Protein AF-A0A938Q2W1-F1 (afdb_monomer_lite)

Foldseek 3Di:
DPDCDLLNLLLVLVVVCLVPVVPVVSVVVNLVSCLVQVPPDDVVSNCVSCVVSPRNVVVVVSNVVSD

Radius of gyration: 11.1 Å; chains: 1; bounding box: 29×28×23 Å

Sequence (67 aa):
MSVVTPEGLIAFKLQGWVNDSRRTQDLEDIRALLRANQGTLRLDDLRDYFRLFGREDLLDKLLNEVR

pLDDT: mean 90.13, std 9.15, range [40.19, 95.12]

Secondary structure (DSSP, 8-state):
-----HHHHHHHHHHHHHH-TT-HHHHHHHHHHHHHHTTT--HHHHHHHHHHTT-HHHHHHHHHHH-

Structure (mmCIF, N/CA/C/O backbone):
data_AF-A0A938Q2W1-F1
#
_entry.id   AF-A0A938Q2W1-F1
#
loop_
_atom_site.group_PDB
_atom_site.id
_atom_site.type_symbol
_atom_site.label_atom_id
_atom_site.label_alt_id
_atom_site.label_comp_id
_atom_site.label_asym_id
_atom_site.label_entity_id
_atom_site.label_seq_id
_atom_site.pdbx_PDB_ins_code
_atom_site.Cartn_x
_atom_site.Cartn_y
_atom_site.Cartn_z
_atom_site.occupancy
_atom_site.B_iso_or_equiv
_atom_site.auth_seq_id
_atom_site.auth_comp_id
_atom_site.auth_asym_id
_atom_site.auth_atom_id
_atom_site.pdbx_PDB_model_num
ATOM 1 N N . MET A 1 1 ? -12.045 18.448 -5.895 1.00 40.19 1 MET A N 1
ATOM 2 C CA . MET A 1 1 ? -11.109 18.187 -4.781 1.00 40.19 1 MET A CA 1
ATOM 3 C C . MET A 1 1 ? -10.660 16.745 -4.908 1.00 40.19 1 MET A C 1
ATOM 5 O O . MET A 1 1 ? -11.511 15.873 -4.799 1.00 40.19 1 MET A O 1
ATOM 9 N N . SER A 1 2 ? -9.390 16.480 -5.216 1.00 53.62 2 SER A N 1
ATOM 10 C CA . SER A 1 2 ? -8.881 15.103 -5.194 1.00 53.62 2 SER A CA 1
ATOM 11 C C . SER A 1 2 ? -8.739 14.693 -3.735 1.00 53.62 2 SER A C 1
ATOM 13 O O . SER A 1 2 ? -7.850 15.182 -3.042 1.00 53.62 2 SER A O 1
ATOM 15 N N . VAL A 1 3 ? -9.673 13.881 -3.243 1.00 64.31 3 VAL A N 1
ATOM 16 C CA . VAL A 1 3 ? -9.566 13.293 -1.909 1.00 64.31 3 VAL A CA 1
ATOM 17 C C . VAL A 1 3 ? -8.392 12.330 -1.963 1.00 64.31 3 VAL A C 1
ATOM 19 O O . VAL A 1 3 ? -8.421 11.346 -2.698 1.00 64.31 3 VAL A O 1
ATOM 22 N N . VAL A 1 4 ? -7.328 12.664 -1.243 1.00 77.56 4 VAL A N 1
ATOM 23 C CA . VAL A 1 4 ? -6.174 11.786 -1.113 1.00 77.56 4 VAL A CA 1
ATOM 24 C C . VAL A 1 4 ? -6.591 10.635 -0.204 1.00 77.56 4 VAL A C 1
ATOM 26 O O . VAL A 1 4 ? -6.843 10.847 0.982 1.00 77.56 4 VAL A O 1
ATOM 29 N N . THR A 1 5 ? -6.725 9.437 -0.768 1.00 89.38 5 THR A N 1
ATOM 30 C CA . THR A 1 5 ? -7.058 8.240 0.008 1.00 89.38 5 THR A CA 1
ATOM 31 C C . THR A 1 5 ? -5.802 7.672 0.681 1.00 89.38 5 THR A C 1
ATOM 33 O O . THR A 1 5 ? -4.686 7.902 0.195 1.00 89.38 5 THR A O 1
ATOM 36 N N . PRO A 1 6 ? -5.943 6.922 1.789 1.00 91.25 6 PRO A N 1
ATOM 37 C CA . PRO A 1 6 ? -4.821 6.220 2.408 1.00 91.25 6 PRO A CA 1
ATOM 38 C C . PRO A 1 6 ? -4.084 5.295 1.427 1.00 91.25 6 PRO A C 1
ATOM 40 O O . PRO A 1 6 ? -2.856 5.243 1.441 1.00 91.25 6 PRO A O 1
ATOM 43 N N . GLU A 1 7 ? -4.807 4.629 0.524 1.00 92.94 7 GLU A N 1
ATOM 44 C CA . GLU A 1 7 ? -4.242 3.772 -0.523 1.00 92.94 7 GLU A CA 1
ATOM 45 C C . GLU A 1 7 ? -3.400 4.580 -1.512 1.00 92.94 7 GLU A C 1
ATOM 47 O O . GLU A 1 7 ? -2.286 4.181 -1.843 1.00 92.94 7 GLU A O 1
ATOM 52 N N . GLY A 1 8 ? -3.887 5.753 -1.928 1.00 92.12 8 GLY A N 1
ATOM 53 C CA . GLY A 1 8 ? -3.141 6.659 -2.799 1.00 92.12 8 GLY A CA 1
ATOM 54 C C . GLY A 1 8 ? -1.855 7.180 -2.148 1.00 92.12 8 GLY A C 1
ATOM 55 O O . GLY A 1 8 ? -0.829 7.295 -2.819 1.00 92.12 8 GLY A O 1
ATOM 56 N N . LEU A 1 9 ? -1.868 7.442 -0.834 1.00 93.75 9 LEU A N 1
ATOM 57 C CA . LEU A 1 9 ? -0.657 7.802 -0.082 1.00 93.75 9 LEU A CA 1
ATOM 58 C C . LEU A 1 9 ? 0.336 6.645 -0.010 1.00 93.75 9 LEU A C 1
ATOM 60 O O . LEU A 1 9 ? 1.529 6.856 -0.224 1.00 93.75 9 LEU A O 1
ATOM 64 N N . ILE A 1 10 ? -0.149 5.431 0.257 1.00 94.31 10 ILE A N 1
ATOM 65 C CA . ILE A 1 10 ? 0.683 4.225 0.270 1.00 94.31 10 ILE A CA 1
ATOM 66 C C . ILE A 1 10 ? 1.315 4.006 -1.110 1.00 94.31 10 ILE A C 1
ATOM 68 O O . ILE A 1 10 ? 2.523 3.795 -1.196 1.00 94.31 10 ILE A O 1
ATOM 72 N N . ALA A 1 11 ? 0.541 4.131 -2.191 1.00 92.94 11 ALA A N 1
ATOM 73 C CA . ALA A 1 11 ? 1.038 4.004 -3.559 1.00 92.94 11 ALA A CA 1
ATOM 74 C C . ALA A 1 11 ? 2.102 5.064 -3.892 1.00 92.94 11 ALA A C 1
ATOM 76 O O . ALA A 1 11 ? 3.134 4.748 -4.484 1.00 92.94 11 ALA A O 1
ATOM 77 N N . PHE A 1 12 ? 1.897 6.310 -3.457 1.00 93.50 12 PHE A N 1
ATOM 78 C CA . PHE A 1 12 ? 2.866 7.390 -3.642 1.00 93.50 12 PHE A CA 1
ATOM 79 C C . PHE A 1 12 ? 4.188 7.119 -2.907 1.00 93.50 12 PHE A C 1
ATOM 81 O O . PHE A 1 12 ? 5.272 7.310 -3.464 1.00 93.50 12 PHE A O 1
ATOM 88 N N . LYS A 1 13 ? 4.112 6.628 -1.665 1.00 94.62 13 LYS A N 1
ATOM 89 C CA . LYS A 1 13 ? 5.283 6.221 -0.877 1.00 94.62 13 LYS A CA 1
ATOM 90 C C . LYS A 1 13 ? 6.004 5.033 -1.510 1.00 94.62 13 LYS A C 1
ATOM 92 O O . LYS A 1 13 ? 7.229 5.051 -1.625 1.00 94.62 13 LYS A O 1
ATOM 97 N N . LEU A 1 14 ? 5.247 4.049 -1.998 1.00 94.38 14 LEU A N 1
ATOM 98 C CA . LEU A 1 14 ? 5.783 2.884 -2.696 1.00 94.38 14 LEU A CA 1
ATOM 99 C C . LEU A 1 14 ? 6.547 3.296 -3.955 1.00 94.38 14 LEU A C 1
ATOM 101 O O . LEU A 1 14 ? 7.681 2.863 -4.141 1.00 94.38 14 LEU A O 1
ATOM 105 N N . GLN A 1 15 ? 5.971 4.172 -4.782 1.00 93.88 15 GLN A N 1
ATOM 106 C CA . GLN A 1 15 ? 6.645 4.715 -5.961 1.00 93.88 15 GLN A CA 1
ATOM 107 C C . GLN A 1 15 ? 7.957 5.419 -5.582 1.00 93.88 15 GLN A C 1
ATOM 109 O O . GLN A 1 15 ? 8.974 5.222 -6.247 1.00 93.88 15 GLN A O 1
ATOM 114 N N . GLY A 1 16 ? 7.951 6.217 -4.507 1.00 92.56 16 GLY A N 1
ATOM 115 C CA . GLY A 1 16 ? 9.142 6.899 -3.995 1.00 92.56 16 GLY A CA 1
ATOM 116 C C . GLY A 1 16 ? 10.269 5.933 -3.632 1.00 92.56 16 GLY A C 1
ATOM 117 O O . GLY A 1 16 ? 11.408 6.137 -4.054 1.00 92.56 16 GLY A O 1
ATOM 118 N N . TRP A 1 17 ? 9.938 4.854 -2.923 1.00 94.25 17 TRP A N 1
ATOM 119 C CA . TRP A 1 17 ? 10.896 3.818 -2.540 1.00 94.25 17 TRP A CA 1
ATOM 120 C C . TRP A 1 17 ? 11.376 2.967 -3.724 1.00 94.25 17 TRP A C 1
ATOM 122 O O . TRP A 1 17 ? 12.564 2.673 -3.829 1.00 94.25 17 TRP A O 1
ATOM 132 N N . VAL A 1 18 ? 10.478 2.590 -4.641 1.00 92.44 18 VAL A N 1
ATOM 133 C CA . VAL A 1 18 ? 10.839 1.842 -5.859 1.00 92.44 18 VAL A CA 1
ATOM 134 C C . VAL A 1 18 ? 11.792 2.659 -6.736 1.00 92.44 18 VAL A C 1
ATOM 136 O O . VAL A 1 18 ? 12.705 2.095 -7.334 1.00 92.44 18 VAL A O 1
ATOM 139 N N . ASN A 1 19 ? 11.605 3.980 -6.790 1.00 92.50 19 ASN A N 1
ATOM 140 C CA . ASN A 1 19 ? 12.459 4.882 -7.556 1.00 92.50 19 ASN A CA 1
ATOM 141 C C . ASN A 1 19 ? 13.809 5.171 -6.870 1.00 92.50 19 ASN A C 1
ATOM 143 O O . ASN A 1 19 ? 14.814 5.345 -7.554 1.00 92.50 19 ASN A O 1
ATOM 147 N N . ASP A 1 20 ? 13.856 5.225 -5.535 1.00 91.62 20 ASP A N 1
ATOM 148 C CA . ASP A 1 20 ? 15.100 5.356 -4.767 1.00 91.62 20 ASP A CA 1
ATOM 149 C C . ASP A 1 20 ? 15.054 4.493 -3.499 1.00 91.62 20 ASP A C 1
ATOM 151 O O . ASP A 1 20 ? 14.487 4.871 -2.470 1.00 91.62 20 ASP A O 1
ATOM 155 N N . SER A 1 21 ? 15.730 3.345 -3.551 1.00 84.88 21 SER A N 1
ATOM 156 C CA . SER A 1 21 ? 15.749 2.362 -2.465 1.00 84.88 21 SER A CA 1
ATOM 157 C C . SER A 1 21 ? 16.445 2.850 -1.190 1.00 84.88 21 SER A C 1
ATOM 159 O O . SER A 1 21 ? 16.357 2.186 -0.158 1.00 84.88 21 SE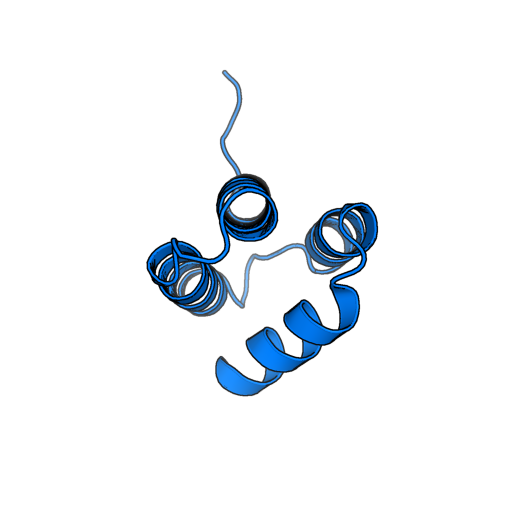R A O 1
ATOM 161 N N . ARG A 1 22 ? 17.137 4.000 -1.225 1.00 89.81 22 ARG A N 1
ATOM 162 C CA . ARG A 1 22 ? 17.717 4.636 -0.028 1.00 89.81 22 ARG A CA 1
ATOM 163 C C . ARG A 1 22 ? 16.656 5.318 0.830 1.00 89.81 22 ARG A C 1
ATOM 165 O O . ARG A 1 22 ? 16.928 5.650 1.981 1.00 89.81 22 ARG A O 1
ATOM 172 N N . ARG A 1 23 ? 15.443 5.510 0.302 1.00 89.12 23 ARG A N 1
ATOM 173 C CA . ARG A 1 23 ? 14.304 6.091 1.020 1.00 89.12 23 ARG A CA 1
ATOM 174 C C . ARG A 1 23 ? 13.630 5.059 1.923 1.00 89.12 23 ARG A C 1
ATOM 176 O O . ARG A 1 23 ? 12.441 4.784 1.810 1.00 89.12 23 ARG A O 1
ATOM 183 N N . THR A 1 24 ? 14.397 4.475 2.839 1.00 88.75 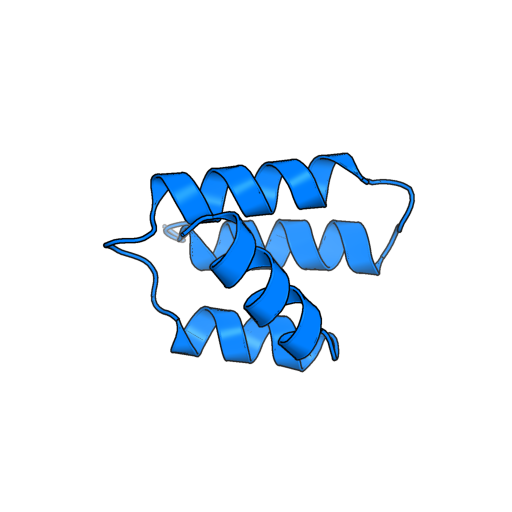24 THR A N 1
ATOM 184 C CA . THR A 1 24 ? 13.907 3.466 3.793 1.00 88.75 24 THR A CA 1
ATOM 185 C C . THR A 1 24 ? 12.769 3.991 4.674 1.00 88.75 24 THR A C 1
ATOM 187 O O . THR A 1 24 ? 11.895 3.217 5.053 1.00 88.75 24 THR A O 1
ATOM 190 N N . GLN A 1 25 ? 12.717 5.307 4.914 1.00 91.94 25 GLN A N 1
ATOM 191 C CA . GLN A 1 25 ? 11.612 5.979 5.604 1.00 91.94 25 GLN A CA 1
ATOM 192 C C . GLN A 1 25 ? 10.253 5.757 4.924 1.00 91.94 25 GLN A C 1
ATOM 194 O O . GLN A 1 25 ? 9.246 5.664 5.616 1.00 91.94 25 GLN A O 1
ATOM 199 N N . ASP A 1 26 ? 10.195 5.633 3.592 1.00 92.31 26 ASP A N 1
ATOM 200 C CA . ASP A 1 26 ? 8.913 5.419 2.914 1.00 92.31 26 ASP A CA 1
ATOM 201 C C . ASP A 1 26 ? 8.318 4.041 3.257 1.00 92.31 26 ASP A C 1
ATOM 203 O O . ASP A 1 26 ? 7.099 3.919 3.330 1.00 92.31 26 ASP A O 1
ATOM 207 N N . LEU A 1 27 ? 9.140 3.020 3.541 1.00 92.38 27 LEU A N 1
ATOM 208 C CA . LEU A 1 27 ? 8.640 1.724 4.024 1.00 92.38 27 LEU A CA 1
ATOM 209 C C . LEU A 1 27 ? 8.062 1.830 5.440 1.00 92.38 27 LEU A C 1
ATOM 211 O O . LEU A 1 27 ? 7.008 1.256 5.713 1.00 92.38 27 LEU A O 1
ATOM 215 N N . GLU A 1 28 ? 8.715 2.587 6.322 1.00 93.31 28 GLU A N 1
ATOM 216 C CA . GLU A 1 28 ? 8.203 2.853 7.671 1.00 93.31 28 GLU A CA 1
ATOM 217 C C . GLU A 1 28 ? 6.881 3.632 7.622 1.00 93.31 28 GLU A C 1
ATOM 219 O O . GLU A 1 28 ? 5.927 3.287 8.323 1.00 93.31 28 GLU A O 1
ATOM 224 N N . ASP A 1 29 ? 6.781 4.622 6.733 1.00 94.25 29 ASP A N 1
ATOM 225 C CA . ASP A 1 29 ? 5.554 5.389 6.520 1.00 94.25 29 ASP A CA 1
ATOM 226 C C . ASP A 1 29 ? 4.425 4.499 5.973 1.00 94.25 29 ASP A C 1
ATOM 228 O O . ASP A 1 29 ? 3.289 4.594 6.438 1.00 94.25 29 ASP A O 1
ATOM 232 N N . ILE A 1 30 ? 4.719 3.589 5.033 1.00 94.50 30 ILE A N 1
ATOM 233 C CA . ILE A 1 30 ? 3.744 2.603 4.542 1.00 94.50 30 ILE A CA 1
ATOM 234 C C . ILE A 1 30 ? 3.262 1.711 5.691 1.00 94.50 30 ILE A C 1
ATOM 236 O O . ILE A 1 30 ? 2.056 1.521 5.838 1.00 94.50 30 ILE A O 1
ATOM 240 N N . ARG A 1 31 ? 4.161 1.202 6.545 1.00 94.31 31 ARG A N 1
ATOM 241 C CA . ARG A 1 31 ? 3.784 0.399 7.725 1.00 94.31 31 ARG A CA 1
ATOM 242 C C . ARG A 1 31 ? 2.862 1.176 8.663 1.00 94.31 31 ARG A C 1
ATOM 244 O O . ARG A 1 31 ? 1.855 0.633 9.117 1.00 94.31 31 ARG A O 1
ATOM 251 N N . ALA A 1 32 ? 3.181 2.439 8.937 1.00 94.44 32 ALA A N 1
ATOM 252 C CA . ALA A 1 32 ? 2.360 3.303 9.779 1.00 94.44 32 ALA A CA 1
ATOM 253 C C . ALA A 1 32 ? 0.970 3.551 9.170 1.00 94.44 32 ALA A C 1
ATOM 255 O O . ALA A 1 32 ? -0.033 3.433 9.874 1.00 94.44 32 ALA A O 1
ATOM 256 N N . LEU A 1 33 ? 0.896 3.830 7.863 1.00 93.94 33 LEU A N 1
ATOM 257 C CA . LEU A 1 33 ? -0.366 4.028 7.143 1.00 93.94 33 LEU A CA 1
ATOM 258 C C . LEU A 1 33 ? -1.220 2.758 7.121 1.00 93.94 33 LEU A C 1
ATOM 260 O O . LEU A 1 33 ? -2.429 2.845 7.341 1.00 93.94 33 LEU A O 1
ATOM 264 N N . LEU A 1 34 ? -0.596 1.594 6.914 1.00 93.88 34 LEU A N 1
ATOM 265 C CA . LEU A 1 34 ? -1.270 0.301 6.978 1.00 93.88 34 LEU A CA 1
ATOM 266 C C . LEU A 1 34 ? -1.879 0.077 8.364 1.00 93.88 34 LEU A C 1
ATOM 268 O O . LEU A 1 34 ? -3.081 -0.150 8.443 1.00 93.88 34 LEU A O 1
ATOM 272 N N . ARG A 1 35 ? -1.098 0.229 9.447 1.00 93.25 35 ARG A N 1
ATOM 273 C CA . ARG A 1 35 ? -1.585 0.093 10.839 1.00 93.25 35 ARG A CA 1
ATOM 274 C C . ARG A 1 35 ? -2.716 1.062 11.166 1.00 93.25 35 ARG A C 1
ATOM 276 O O . ARG A 1 35 ? -3.714 0.664 11.754 1.00 93.25 35 ARG A O 1
ATOM 283 N N . ALA A 1 36 ? -2.571 2.326 10.779 1.00 93.50 36 ALA A N 1
ATOM 284 C CA . ALA A 1 36 ? -3.547 3.361 11.100 1.00 93.50 36 ALA A CA 1
ATOM 285 C C . ALA A 1 36 ? -4.901 3.152 10.401 1.00 93.50 36 ALA A C 1
ATOM 287 O O . ALA A 1 36 ? -5.915 3.634 10.898 1.00 93.50 36 ALA A O 1
ATOM 288 N N . ASN A 1 37 ? -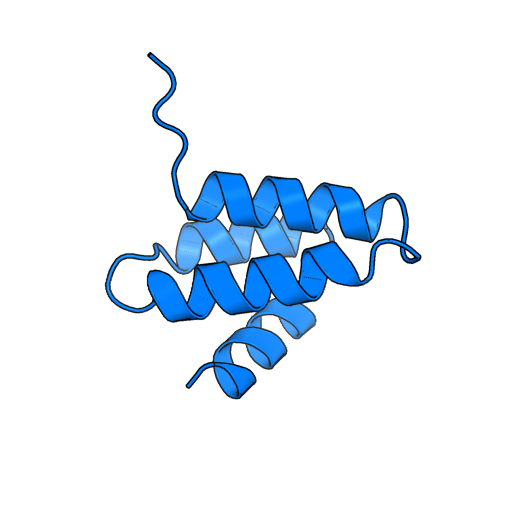4.927 2.439 9.268 1.00 91.81 37 ASN A N 1
ATOM 289 C CA . ASN A 1 37 ? -6.113 2.310 8.421 1.00 91.81 37 ASN A CA 1
ATOM 290 C C . ASN A 1 37 ? -6.555 0.848 8.195 1.00 91.81 37 ASN A C 1
ATOM 292 O O . ASN A 1 37 ? -7.379 0.604 7.319 1.00 91.81 37 ASN A O 1
ATOM 296 N N . GLN A 1 38 ? -6.068 -0.140 8.962 1.00 85.19 38 GLN A N 1
ATOM 297 C CA . GLN A 1 38 ? -6.333 -1.574 8.703 1.00 85.19 38 GLN A CA 1
ATOM 298 C C . GLN A 1 38 ? -7.817 -1.926 8.509 1.00 85.19 38 GLN A C 1
ATOM 300 O O . GLN A 1 38 ? -8.134 -2.817 7.728 1.00 85.19 38 GLN A O 1
ATOM 305 N N . GLY A 1 39 ? -8.726 -1.234 9.203 1.00 85.75 39 GLY A N 1
ATOM 306 C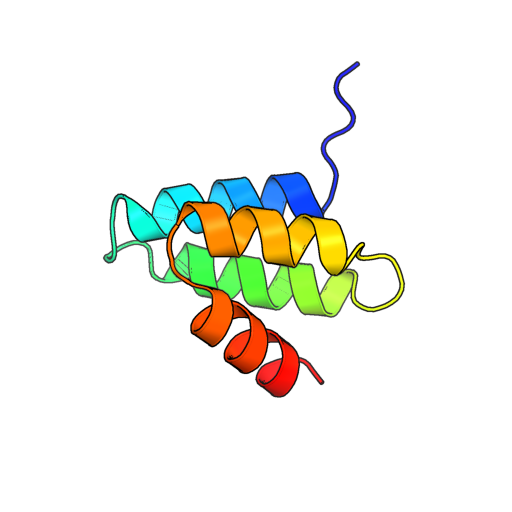 CA . GLY A 1 39 ? -10.172 -1.467 9.109 1.00 85.75 39 GLY A CA 1
ATOM 307 C C . GLY A 1 39 ? -10.888 -0.724 7.977 1.00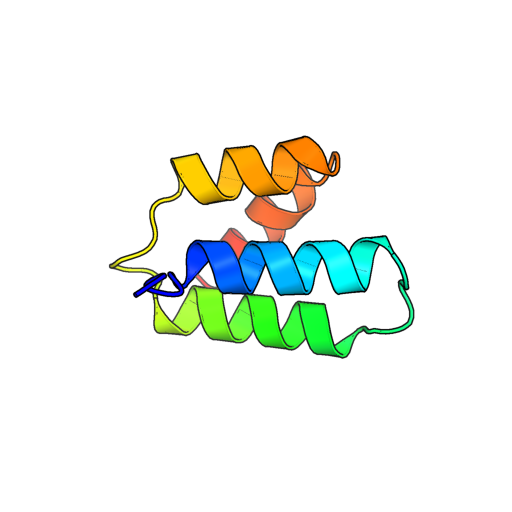 85.75 39 GLY A C 1
ATOM 308 O O . GLY A 1 39 ? -12.070 -0.969 7.753 1.00 85.75 39 GLY A O 1
ATOM 309 N N . THR A 1 40 ? -10.212 0.197 7.287 1.00 89.94 40 THR A N 1
ATOM 310 C CA . THR A 1 40 ? -10.806 1.063 6.253 1.00 89.94 40 THR A CA 1
ATOM 311 C C . THR A 1 40 ? -10.129 0.935 4.893 1.00 89.94 40 THR A C 1
ATOM 313 O O . THR A 1 40 ? -10.653 1.464 3.916 1.00 89.94 40 THR A O 1
ATOM 316 N N . LEU A 1 41 ? -8.980 0.256 4.824 1.00 91.44 41 LEU A N 1
ATOM 317 C CA . LEU A 1 41 ? -8.221 0.078 3.591 1.00 91.44 41 LEU A CA 1
ATOM 318 C C . LEU A 1 41 ? -8.925 -0.855 2.608 1.00 91.44 41 LEU A C 1
ATOM 320 O O . LEU A 1 41 ? -9.351 -1.96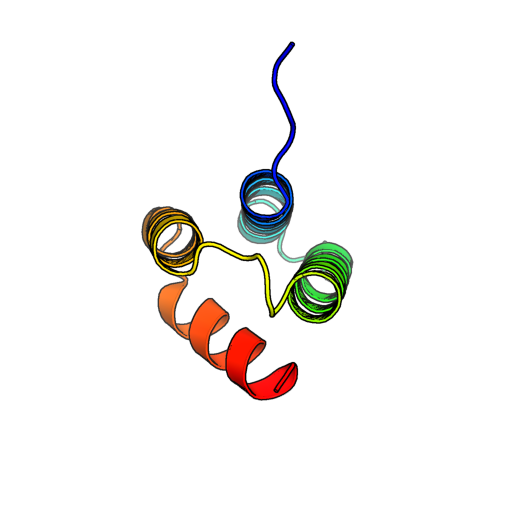1 2.950 1.00 91.44 41 LEU A O 1
ATOM 324 N N . ARG A 1 42 ? -8.943 -0.443 1.344 1.00 92.75 42 ARG A N 1
ATOM 325 C CA . ARG A 1 42 ? -9.345 -1.277 0.212 1.00 92.75 42 ARG A CA 1
ATOM 326 C C . ARG A 1 42 ? -8.153 -2.110 -0.250 1.00 92.75 42 ARG A C 1
ATOM 328 O O . ARG A 1 42 ? -7.281 -1.638 -0.974 1.00 92.75 42 ARG A O 1
ATOM 335 N N . LEU A 1 43 ? -8.108 -3.365 0.198 1.00 90.69 43 LEU A N 1
ATOM 336 C CA . LEU A 1 43 ? -6.991 -4.271 -0.096 1.00 90.69 43 LEU A CA 1
ATOM 337 C C . LEU A 1 43 ? -6.842 -4.598 -1.589 1.00 90.69 43 LEU A C 1
ATOM 339 O O . LEU A 1 43 ? -5.713 -4.797 -2.029 1.00 90.69 43 LEU A O 1
ATOM 343 N N . ASP A 1 44 ? -7.933 -4.633 -2.361 1.00 92.88 44 ASP A N 1
ATOM 344 C CA . ASP A 1 44 ? -7.868 -4.794 -3.823 1.00 92.88 44 ASP A CA 1
ATOM 345 C C . ASP A 1 44 ? -7.093 -3.642 -4.479 1.00 92.88 44 ASP A C 1
ATOM 347 O O . ASP A 1 44 ? -6.120 -3.892 -5.186 1.00 92.88 44 ASP A O 1
ATOM 351 N N . ASP A 1 45 ? -7.429 -2.391 -4.144 1.00 92.06 45 ASP A N 1
ATOM 352 C CA . ASP A 1 45 ? -6.752 -1.206 -4.688 1.00 92.06 45 ASP A CA 1
ATOM 353 C C . ASP A 1 45 ? -5.253 -1.216 -4.330 1.00 92.06 45 ASP A C 1
ATOM 355 O O . ASP A 1 45 ? -4.393 -0.946 -5.171 1.00 92.06 45 ASP A O 1
ATOM 359 N N . LEU A 1 46 ? -4.910 -1.584 -3.088 1.00 93.19 46 LEU A N 1
ATOM 360 C CA . LEU A 1 46 ? -3.513 -1.751 -2.674 1.00 93.19 46 LEU A CA 1
ATOM 361 C C . LEU A 1 46 ? -2.799 -2.850 -3.462 1.00 93.19 46 LEU A C 1
ATOM 363 O O . LEU A 1 46 ? -1.665 -2.642 -3.890 1.00 93.19 46 LEU A O 1
ATOM 367 N N . ARG A 1 47 ? -3.432 -4.007 -3.668 1.00 94.62 47 ARG A N 1
ATOM 368 C CA . ARG A 1 47 ? -2.847 -5.092 -4.465 1.00 94.62 47 ARG A CA 1
ATOM 369 C C . ARG A 1 47 ? -2.566 -4.640 -5.889 1.00 94.62 47 ARG A C 1
ATOM 371 O O . ARG A 1 47 ? -1.455 -4.865 -6.362 1.00 94.62 47 ARG A O 1
ATOM 378 N N . ASP A 1 48 ? -3.498 -3.936 -6.528 1.00 94.44 48 ASP A N 1
ATOM 379 C CA . ASP A 1 48 ? -3.286 -3.372 -7.864 1.00 94.44 48 ASP A CA 1
ATOM 380 C C . ASP A 1 48 ? -2.103 -2.394 -7.887 1.00 94.44 48 ASP A C 1
ATOM 382 O O . ASP A 1 48 ? -1.228 -2.503 -8.750 1.00 94.44 48 ASP A O 1
ATOM 386 N N . TYR A 1 49 ? -1.991 -1.495 -6.903 1.00 93.06 49 TYR A N 1
ATOM 387 C CA . TYR A 1 49 ? -0.844 -0.586 -6.817 1.00 93.06 49 TYR A CA 1
ATOM 388 C C . TYR A 1 49 ? 0.487 -1.320 -6.642 1.00 93.06 49 TYR A C 1
ATOM 390 O O . TYR A 1 49 ? 1.453 -1.009 -7.336 1.00 93.06 49 TYR A O 1
ATOM 398 N N . PHE A 1 50 ? 0.564 -2.307 -5.749 1.00 95.00 50 PHE A N 1
ATOM 399 C CA . PHE A 1 50 ? 1.794 -3.079 -5.551 1.00 95.00 50 PHE A CA 1
ATOM 400 C C . PHE A 1 50 ? 2.133 -3.950 -6.767 1.00 95.00 50 PHE A C 1
ATOM 402 O O . PHE A 1 50 ? 3.313 -4.116 -7.091 1.00 95.00 50 PHE A O 1
ATOM 409 N N . ARG A 1 51 ? 1.121 -4.442 -7.486 1.00 95.12 51 ARG A N 1
ATOM 410 C CA . ARG A 1 51 ? 1.273 -5.183 -8.740 1.00 95.12 51 ARG A CA 1
ATOM 411 C C . ARG A 1 51 ? 1.868 -4.335 -9.857 1.00 95.12 51 ARG A C 1
ATOM 413 O O . ARG A 1 51 ? 2.746 -4.826 -10.564 1.00 95.12 51 ARG A O 1
ATOM 420 N N . LEU A 1 52 ? 1.485 -3.059 -9.974 1.00 93.44 52 LEU A N 1
ATOM 421 C CA . LEU A 1 52 ? 2.079 -2.131 -10.953 1.00 93.44 52 LEU A CA 1
ATOM 422 C C . LEU A 1 52 ? 3.607 -2.018 -10.816 1.00 93.44 52 LEU A C 1
ATOM 424 O O . LEU A 1 52 ? 4.294 -1.782 -11.808 1.00 93.44 52 LEU A O 1
ATOM 428 N N . PHE A 1 53 ? 4.143 -2.226 -9.611 1.00 91.44 53 PHE A N 1
ATOM 429 C CA . PHE A 1 53 ? 5.582 -2.199 -9.339 1.00 91.44 53 PHE A CA 1
ATOM 430 C C . PHE A 1 53 ? 6.216 -3.593 -9.180 1.00 91.44 53 PHE A C 1
ATOM 432 O O . PHE A 1 53 ? 7.405 -3.682 -8.870 1.00 91.44 53 PHE A O 1
ATOM 439 N N . GLY A 1 54 ? 5.460 -4.684 -9.361 1.00 93.62 54 GLY A N 1
ATOM 440 C CA . GLY A 1 54 ? 5.951 -6.052 -9.147 1.00 93.62 54 GLY A CA 1
ATOM 441 C C . GLY A 1 54 ? 6.392 -6.306 -7.699 1.00 93.62 54 GLY A C 1
ATOM 442 O O . GLY A 1 54 ? 7.464 -6.866 -7.447 1.00 93.62 54 GLY A O 1
ATOM 443 N N . ARG A 1 55 ? 5.616 -5.799 -6.734 1.00 93.69 55 ARG A N 1
ATOM 444 C CA . ARG A 1 55 ? 5.913 -5.845 -5.293 1.00 93.69 55 ARG A CA 1
ATOM 445 C C . ARG A 1 55 ? 4.791 -6.475 -4.467 1.00 93.69 55 ARG A C 1
ATOM 447 O O . ARG A 1 55 ? 4.721 -6.230 -3.272 1.00 93.69 55 ARG A O 1
ATOM 454 N N . GLU A 1 56 ? 3.950 -7.314 -5.058 1.00 94.25 56 GLU A N 1
ATOM 455 C CA . GLU A 1 56 ? 2.864 -8.005 -4.340 1.00 94.25 56 GLU A CA 1
ATOM 456 C C . GLU A 1 56 ? 3.385 -8.772 -3.107 1.00 94.25 56 GLU A C 1
ATOM 458 O O . GLU A 1 56 ? 2.852 -8.597 -2.015 1.00 94.25 56 GLU A O 1
ATOM 463 N N . ASP A 1 57 ? 4.530 -9.461 -3.213 1.00 94.31 57 ASP A N 1
ATOM 464 C CA . ASP A 1 57 ? 5.173 -10.133 -2.071 1.00 94.31 57 ASP A CA 1
ATOM 465 C C . ASP A 1 57 ? 5.543 -9.188 -0.914 1.00 94.31 57 ASP A C 1
ATOM 467 O O . ASP A 1 57 ? 5.614 -9.599 0.246 1.00 94.31 57 ASP A O 1
ATOM 471 N N . LEU A 1 58 ? 5.843 -7.920 -1.216 1.00 92.62 58 LEU A N 1
ATOM 472 C CA . LEU A 1 58 ? 6.130 -6.912 -0.197 1.00 92.62 58 LEU A CA 1
ATOM 473 C C . LEU A 1 58 ? 4.846 -6.519 0.533 1.00 92.62 58 LEU A C 1
ATOM 475 O O . LEU A 1 58 ? 4.886 -6.364 1.749 1.00 92.62 58 LEU A O 1
ATOM 479 N N . LEU A 1 59 ? 3.723 -6.391 -0.177 1.00 94.38 59 LEU A N 1
ATOM 480 C CA . LEU A 1 59 ? 2.437 -6.098 0.450 1.00 94.38 59 LEU A CA 1
ATOM 481 C C . LEU A 1 59 ? 2.056 -7.198 1.442 1.00 94.38 59 LEU A C 1
ATOM 483 O O . LEU A 1 59 ? 1.754 -6.884 2.589 1.00 94.38 59 LEU A O 1
ATOM 487 N N . ASP A 1 60 ? 2.140 -8.469 1.044 1.00 93.88 60 ASP A N 1
ATOM 488 C CA . ASP A 1 60 ? 1.841 -9.595 1.937 1.00 93.88 60 ASP A CA 1
ATOM 489 C C . ASP A 1 60 ? 2.747 -9.610 3.178 1.00 93.88 60 ASP A C 1
ATOM 491 O O . ASP A 1 60 ? 2.268 -9.798 4.299 1.00 93.88 60 ASP A O 1
ATOM 495 N N . LYS A 1 61 ? 4.048 -9.330 3.013 1.00 94.19 61 LYS A N 1
ATOM 496 C CA . LYS A 1 61 ? 4.975 -9.186 4.149 1.00 94.19 61 LYS A CA 1
ATOM 497 C C . LYS A 1 61 ? 4.555 -8.059 5.086 1.00 94.19 61 LYS A C 1
ATOM 499 O O . LYS A 1 61 ? 4.476 -8.277 6.291 1.00 94.19 61 LYS A O 1
ATOM 504 N N . LEU A 1 62 ? 4.264 -6.879 4.542 1.00 92.88 62 LEU A N 1
ATOM 505 C CA . LEU A 1 62 ? 3.878 -5.713 5.333 1.00 92.88 62 LEU A CA 1
ATOM 506 C C . LEU A 1 62 ? 2.561 -5.959 6.073 1.00 92.88 62 LEU A C 1
ATOM 508 O O . LEU A 1 62 ? 2.481 -5.669 7.261 1.00 92.88 62 LEU A O 1
ATOM 512 N N . LEU A 1 63 ? 1.558 -6.546 5.412 1.00 92.12 63 LEU A N 1
ATOM 513 C CA . LEU A 1 63 ? 0.279 -6.908 6.031 1.00 92.12 63 LEU A CA 1
ATOM 514 C C . LEU A 1 63 ? 0.457 -7.903 7.183 1.00 92.12 63 LEU A C 1
ATOM 516 O O . LEU A 1 63 ? -0.213 -7.769 8.204 1.00 92.12 63 LEU A O 1
ATOM 520 N N . ASN A 1 64 ? 1.374 -8.864 7.051 1.00 92.62 64 ASN A N 1
ATOM 521 C CA . ASN A 1 64 ? 1.672 -9.819 8.116 1.00 92.62 64 ASN A CA 1
ATOM 522 C C . ASN A 1 64 ? 2.433 -9.183 9.297 1.00 92.62 64 ASN A C 1
ATOM 524 O O . ASN A 1 64 ? 2.239 -9.590 10.435 1.00 92.62 64 ASN A O 1
ATOM 528 N N . GLU A 1 65 ? 3.277 -8.176 9.047 1.00 90.56 65 GLU A N 1
ATOM 529 C CA . GLU A 1 65 ? 4.000 -7.426 10.089 1.00 90.56 65 GLU A CA 1
ATOM 530 C C . GLU A 1 65 ? 3.119 -6.437 10.864 1.00 90.56 65 GLU A C 1
ATOM 532 O O . GLU A 1 65 ? 3.456 -6.057 11.987 1.00 90.56 65 GLU A O 1
ATOM 537 N N . VAL A 1 66 ? 2.045 -5.940 10.245 1.00 87.50 66 VAL A N 1
ATOM 538 C CA . VAL A 1 66 ? 1.129 -4.984 10.885 1.00 87.50 66 VAL A CA 1
ATOM 539 C C . VAL A 1 66 ? -0.061 -5.653 11.572 1.00 87.50 66 VAL A C 1
ATOM 541 O O . VAL A 1 66 ? -0.837 -4.946 12.210 1.00 87.50 66 VAL A O 1
ATOM 544 N N . ARG A 1 67 ? -0.226 -6.969 11.413 1.00 72.62 67 ARG A N 1
ATOM 545 C CA . ARG A 1 67 ? -1.316 -7.755 12.002 1.00 72.62 67 ARG A CA 1
ATOM 546 C C . ARG A 1 67 ? -1.206 -7.885 13.520 1.00 72.62 67 ARG A C 1
ATOM 548 O O . ARG A 1 67 ? -0.072 -7.979 14.033 1.00 72.62 67 ARG A O 1
#